Protein AF-A0A1Q4FBX2-F1 (afdb_monomer)

Nearest PDB structures (foldseek):
  3rjv-assembly1_A  TM=7.055E-01  e=2.172E-01  Klebsiella pneumoniae subsp. pneumoniae MGH 78578
  4ap2-assembly1_B  TM=2.878E-01  e=2.932E+00  Homo sapiens

Secondary structure (DSSP, 8-state):
----TTSS--HHHHHHHHHHHHTT-HHHHHHHHHHHHHTT-HHHHHHHHHHHHHTT-HHHHHHHHHHHTT--SHHHHHHHHHHHHHHHHTT-HHHHHHHHHHHHHHHT--PPP-

Sequence (114 aa):
MAISKGAILQDRQVKELAGRAENGDSDAAFRLSRHFDAKKDFLKYRYWLLIAALGGDSIAQYNMWFLLRESHHCAEMGEALAWLESSTKLGSVMARDQLDAYRSKVKVCTPDLP

Foldseek 3Di:
DDPPPPQADDPVLLVVLVVVLVVLPLVSLCSQLSNCVVVVVVVSNLVSLVSNLVSQNLVSLQVQLVVQLPDLALVSLVVSLVSLVSSVVVPDPSSVVCNVVSVVVSVPRDHDDD

Mean predicted aligned error: 4.81 Å

Radius of gyration: 15.8 Å; Cα contacts (8 Å, |Δi|>4): 146; chains: 1; bounding box: 53×29×38 Å

pLDDT: mean 92.45, std 13.62, range [35.28, 98.75]

Solvent-accessible surface area (backbone atoms only — not comparable to full-atom values): 6013 Å² total; per-residue (Å²): 135,84,78,67,80,80,56,61,72,52,72,71,55,50,55,55,29,47,57,41,26,78,71,63,32,18,68,36,15,40,53,49,12,50,25,24,49,74,68,68,36,60,68,57,14,52,53,25,25,49,51,3,28,75,52,65,32,33,66,34,15,32,48,51,14,63,75,29,67,81,54,88,48,48,68,50,33,50,52,19,49,52,27,25,51,52,7,30,76,68,67,30,61,76,24,51,78,43,41,68,64,50,52,56,57,50,72,70,52,74,65,82,79,131

Structure (mmCIF, N/CA/C/O backbone):
data_AF-A0A1Q4FBX2-F1
#
_entry.id   AF-A0A1Q4FBX2-F1
#
loop_
_atom_site.group_PDB
_atom_site.id
_atom_site.type_symbol
_atom_site.label_atom_id
_atom_site.label_alt_id
_atom_site.label_comp_id
_atom_site.label_asym_id
_atom_site.label_entity_id
_atom_site.label_seq_id
_atom_site.pdbx_PDB_ins_code
_atom_site.Cartn_x
_atom_site.Cartn_y
_atom_site.Cartn_z
_atom_site.occupancy
_atom_site.B_iso_or_equiv
_atom_site.auth_seq_id
_atom_site.auth_comp_id
_atom_site.auth_asym_id
_atom_site.auth_atom_id
_atom_site.pdbx_PDB_model_num
ATOM 1 N N . MET A 1 1 ? -30.908 4.957 -2.940 1.00 35.28 1 MET A N 1
ATOM 2 C CA . MET A 1 1 ? -29.502 4.498 -2.958 1.00 35.28 1 MET A CA 1
ATOM 3 C C . MET A 1 1 ? -28.953 4.581 -1.543 1.00 35.28 1 MET A C 1
ATOM 5 O O . MET A 1 1 ? -28.761 5.676 -1.033 1.00 35.28 1 MET A O 1
ATOM 9 N N . ALA A 1 2 ? -28.811 3.443 -0.864 1.00 38.78 2 ALA A N 1
ATOM 10 C CA . ALA A 1 2 ? -28.252 3.393 0.481 1.00 38.78 2 ALA A CA 1
ATOM 11 C C . ALA A 1 2 ? -26.725 3.468 0.378 1.00 38.78 2 ALA A C 1
ATOM 13 O O . ALA A 1 2 ? -26.081 2.493 -0.000 1.00 38.78 2 ALA A O 1
ATOM 14 N N . ILE A 1 3 ? -26.143 4.627 0.689 1.00 48.06 3 ILE A N 1
ATOM 15 C CA . ILE A 1 3 ? -24.708 4.707 0.959 1.00 48.06 3 ILE A CA 1
ATOM 16 C C . ILE A 1 3 ? -24.499 3.861 2.212 1.00 48.06 3 ILE A C 1
ATOM 18 O O . ILE A 1 3 ? -25.057 4.160 3.270 1.00 48.06 3 ILE A O 1
ATOM 22 N N . SER A 1 4 ? -23.791 2.746 2.065 1.00 44.19 4 SER A N 1
ATOM 23 C CA . SER A 1 4 ? -23.559 1.785 3.131 1.00 44.19 4 SER A CA 1
ATOM 24 C C . SER A 1 4 ? -22.976 2.496 4.355 1.00 44.19 4 SER A C 1
ATOM 26 O O . SER A 1 4 ? -21.787 2.817 4.394 1.00 44.19 4 SER A O 1
ATOM 28 N N . LYS A 1 5 ? -23.787 2.675 5.402 1.00 46.06 5 LYS A N 1
ATOM 29 C CA . LYS A 1 5 ? -23.347 3.104 6.742 1.00 46.06 5 LYS A CA 1
ATOM 30 C C . LYS A 1 5 ? -22.321 2.140 7.385 1.00 46.06 5 LYS A C 1
ATOM 32 O O . LYS A 1 5 ? -21.936 2.353 8.524 1.00 46.06 5 LYS A O 1
ATOM 37 N N . GLY A 1 6 ? -21.872 1.100 6.672 1.00 52.12 6 GLY A N 1
ATOM 38 C CA . GLY A 1 6 ? -20.902 0.097 7.120 1.00 52.12 6 GLY A CA 1
ATOM 39 C C . GLY A 1 6 ? -19.432 0.359 6.756 1.00 52.12 6 GLY A C 1
ATOM 40 O O . GLY A 1 6 ? -18.594 -0.457 7.119 1.00 52.12 6 GLY A O 1
ATOM 41 N N . ALA A 1 7 ? -19.086 1.446 6.051 1.00 63.50 7 ALA A N 1
ATOM 42 C CA . ALA A 1 7 ? -17.681 1.743 5.710 1.00 63.50 7 ALA A CA 1
ATOM 43 C C . ALA A 1 7 ? -16.931 2.518 6.811 1.00 63.50 7 ALA A C 1
ATOM 45 O O . ALA A 1 7 ? -15.709 2.446 6.911 1.00 63.50 7 ALA A O 1
ATOM 46 N N . ILE A 1 8 ? -17.663 3.252 7.650 1.00 84.94 8 ILE A N 1
ATOM 47 C CA . ILE A 1 8 ? -17.093 4.088 8.702 1.00 84.94 8 ILE A CA 1
ATOM 48 C C . ILE A 1 8 ? -17.302 3.397 10.050 1.00 84.94 8 ILE A C 1
ATOM 50 O O . ILE A 1 8 ? -18.412 3.350 10.571 1.00 84.94 8 ILE A O 1
ATOM 54 N N . LEU A 1 9 ? -16.210 2.876 10.601 1.00 90.75 9 LEU A N 1
ATOM 55 C CA . LEU A 1 9 ? -16.116 2.366 11.966 1.00 90.75 9 LEU A CA 1
ATOM 56 C C . LEU A 1 9 ? -16.471 3.431 13.018 1.00 90.75 9 LEU A C 1
ATOM 58 O O . LEU A 1 9 ? -16.213 4.621 12.827 1.00 90.75 9 LEU A O 1
ATOM 62 N N . GLN A 1 10 ? -17.026 2.982 14.143 1.00 93.12 10 GLN A N 1
ATOM 63 C CA . GLN A 1 10 ? -17.198 3.791 15.354 1.00 93.12 10 GLN A CA 1
ATOM 64 C C . GLN A 1 10 ? -15.889 3.872 16.150 1.00 93.12 10 GLN A C 1
ATOM 66 O O . GLN A 1 10 ? -15.072 2.954 16.081 1.00 93.12 10 GLN A O 1
ATOM 71 N N . ASP A 1 11 ? -15.733 4.889 16.999 1.00 93.44 11 ASP A N 1
ATOM 72 C CA . ASP A 1 11 ? -14.512 5.117 17.792 1.00 93.44 11 ASP A CA 1
ATOM 73 C C . ASP A 1 11 ? -14.091 3.900 18.626 1.00 93.44 11 ASP A C 1
ATOM 75 O O . ASP A 1 11 ? -12.911 3.553 18.682 1.00 93.44 11 ASP A O 1
ATOM 79 N N . ARG A 1 12 ? -15.059 3.183 19.220 1.00 94.56 12 ARG A N 1
ATOM 80 C CA . ARG A 1 12 ? -14.779 1.940 19.958 1.00 94.56 12 ARG A CA 1
ATOM 81 C C . ARG A 1 12 ? -14.144 0.877 19.058 1.00 94.56 12 ARG A C 1
ATOM 83 O O . ARG A 1 12 ? -13.196 0.221 19.473 1.00 94.56 12 ARG A O 1
ATOM 90 N N . GLN A 1 13 ? -14.657 0.719 17.838 1.00 95.38 13 GLN A N 1
ATOM 91 C CA . GLN A 1 13 ? -14.141 -0.248 16.865 1.00 95.38 13 GLN A CA 1
ATOM 92 C C . GLN A 1 13 ? -12.771 0.177 16.338 1.00 95.38 13 GLN A C 1
ATOM 94 O O . GLN A 1 13 ? -11.905 -0.672 16.169 1.00 95.38 13 GLN A O 1
ATOM 99 N N . VAL A 1 14 ? -12.559 1.479 16.114 1.00 96.75 14 VAL A N 1
ATOM 100 C CA . VAL A 1 14 ? -11.249 2.022 15.729 1.00 96.75 14 VAL A CA 1
ATOM 101 C C . VAL A 1 14 ? -10.214 1.705 16.805 1.00 96.75 14 VAL A C 1
ATOM 103 O O . VAL A 1 14 ? -9.156 1.181 16.481 1.00 96.75 14 VAL A O 1
ATOM 106 N N . LYS A 1 15 ? -10.532 1.942 18.084 1.00 97.69 15 LYS A N 1
ATOM 107 C CA . LYS A 1 15 ? -9.626 1.642 19.203 1.00 97.69 15 LYS A CA 1
ATOM 108 C C . LYS A 1 15 ? -9.320 0.146 19.330 1.00 97.69 15 LYS A C 1
ATOM 110 O O . LYS A 1 15 ? -8.174 -0.227 19.552 1.00 97.69 15 LYS A O 1
ATOM 115 N N . GLU A 1 16 ? -10.333 -0.704 19.185 1.00 97.88 16 GLU A N 1
ATOM 116 C CA . GLU A 1 16 ? -10.180 -2.164 19.241 1.00 97.88 16 GLU A CA 1
ATOM 117 C C . GLU A 1 16 ? -9.297 -2.688 18.099 1.00 97.88 16 GLU A C 1
ATOM 119 O O . GLU A 1 16 ? -8.366 -3.459 18.328 1.00 97.88 16 GLU A O 1
ATOM 124 N N . LEU A 1 17 ? -9.556 -2.233 16.871 1.00 97.81 17 LEU A N 1
ATOM 125 C CA . LEU A 1 17 ? -8.762 -2.615 15.709 1.00 97.81 17 LEU A CA 1
ATOM 126 C C . LEU A 1 17 ? -7.344 -2.050 15.784 1.00 97.81 17 LEU A C 1
ATOM 128 O O . LEU A 1 17 ? -6.424 -2.744 15.372 1.00 97.81 17 LEU A O 1
ATOM 132 N N . ALA A 1 18 ? -7.153 -0.844 16.329 1.00 98.25 18 ALA A N 1
ATOM 133 C CA . ALA A 1 18 ? -5.825 -0.254 16.493 1.00 98.25 18 ALA A CA 1
ATOM 134 C C . ALA A 1 18 ? -4.965 -1.116 17.419 1.00 98.25 18 ALA A C 1
ATOM 136 O O . ALA A 1 18 ? -3.869 -1.504 17.035 1.00 98.25 18 ALA A O 1
ATOM 137 N N . GLY A 1 19 ? -5.512 -1.534 18.567 1.00 98.12 19 GLY A N 1
ATOM 138 C CA . GLY A 1 19 ? -4.805 -2.440 19.471 1.00 98.12 19 GLY A CA 1
ATOM 139 C C . GLY A 1 19 ? -4.465 -3.785 18.820 1.00 98.12 19 GLY A C 1
ATOM 140 O O . GLY A 1 19 ? -3.370 -4.300 19.010 1.00 98.12 19 GLY A O 1
ATOM 141 N N . ARG A 1 20 ? -5.362 -4.363 18.011 1.00 98.44 20 ARG A N 1
ATOM 142 C CA . ARG A 1 20 ? -5.063 -5.599 17.261 1.00 98.44 20 ARG A CA 1
ATOM 143 C C . ARG A 1 20 ? -3.959 -5.388 16.223 1.00 98.44 20 ARG A C 1
ATOM 145 O O . ARG A 1 20 ? -3.026 -6.182 16.160 1.00 98.44 20 ARG A O 1
ATOM 152 N N . ALA A 1 21 ? -4.053 -4.314 15.445 1.00 98.06 21 ALA A N 1
ATOM 153 C CA . ALA A 1 21 ? -3.085 -3.964 14.413 1.00 98.06 21 ALA A CA 1
A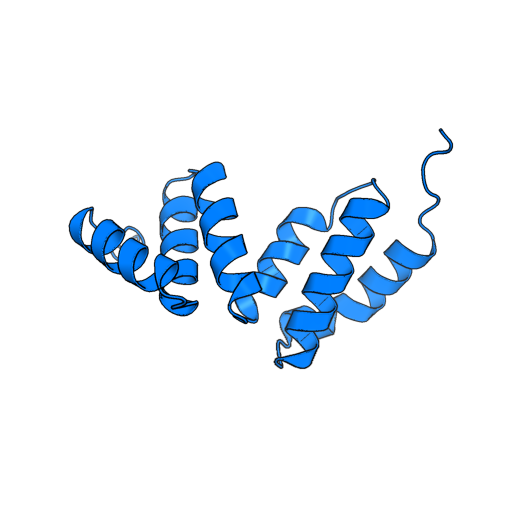TOM 154 C C . ALA A 1 21 ? -1.684 -3.720 14.996 1.00 98.06 21 ALA A C 1
ATOM 156 O O . ALA A 1 21 ? -0.701 -4.227 14.464 1.00 98.06 21 ALA A O 1
ATOM 157 N N . GLU A 1 22 ? -1.595 -3.023 16.130 1.00 96.06 22 GLU A N 1
ATOM 158 C CA . GLU A 1 22 ? -0.348 -2.811 16.882 1.00 96.06 22 GLU A CA 1
ATOM 159 C C . GLU A 1 22 ? 0.263 -4.124 17.404 1.00 96.06 22 GLU A C 1
ATOM 161 O O . GLU A 1 22 ? 1.474 -4.210 17.586 1.00 96.06 22 GLU A O 1
ATOM 166 N N . ASN A 1 23 ? -0.554 -5.167 17.583 1.00 96.56 23 ASN A N 1
ATOM 167 C CA . ASN A 1 23 ? -0.122 -6.520 17.943 1.00 96.56 23 ASN A CA 1
ATOM 168 C C . ASN A 1 23 ? 0.079 -7.447 16.723 1.00 96.56 23 ASN A C 1
ATOM 170 O O . ASN A 1 23 ? 0.179 -8.663 16.885 1.00 96.56 23 ASN A O 1
ATOM 174 N N . GLY A 1 24 ? 0.156 -6.894 15.507 1.00 94.56 24 GLY A N 1
ATOM 175 C CA . GLY A 1 24 ? 0.517 -7.631 14.289 1.00 94.56 24 GLY A CA 1
ATOM 176 C C . GLY A 1 24 ? -0.656 -8.155 13.456 1.00 94.56 24 GLY A C 1
ATOM 177 O O . GLY A 1 24 ? -0.438 -8.901 12.504 1.00 94.56 24 GLY A O 1
ATOM 178 N N . ASP A 1 25 ? -1.894 -7.774 13.772 1.00 98.19 25 ASP A N 1
ATOM 179 C CA . ASP A 1 25 ? -3.067 -8.147 12.978 1.00 98.19 25 ASP A CA 1
ATOM 180 C C . ASP A 1 25 ? -3.188 -7.279 11.710 1.00 98.19 25 ASP A C 1
ATOM 182 O O . ASP A 1 25 ? -3.672 -6.140 11.742 1.00 98.19 25 ASP A O 1
ATOM 186 N N . SER A 1 26 ? -2.746 -7.822 10.575 1.00 97.56 26 SER A N 1
ATOM 187 C CA . SER A 1 26 ? -2.754 -7.117 9.289 1.00 97.56 26 SER A CA 1
ATOM 188 C C . SER A 1 26 ? -4.158 -6.869 8.726 1.00 97.56 26 SER A C 1
ATOM 190 O O . SER A 1 26 ? -4.374 -5.815 8.126 1.00 97.56 26 SER A O 1
ATOM 192 N N . ASP A 1 27 ? -5.141 -7.741 8.989 1.00 97.00 27 ASP A N 1
ATOM 193 C CA . ASP A 1 27 ? -6.547 -7.505 8.608 1.00 97.00 27 ASP A CA 1
ATOM 194 C C . ASP A 1 27 ? -7.127 -6.324 9.398 1.00 97.00 27 ASP A C 1
ATOM 196 O O . ASP A 1 27 ? -7.812 -5.459 8.838 1.00 97.00 27 ASP A O 1
ATOM 200 N N . ALA A 1 28 ? -6.815 -6.229 10.695 1.00 97.88 28 ALA A N 1
ATOM 201 C CA . ALA A 1 28 ? -7.235 -5.095 11.511 1.00 97.88 28 ALA A CA 1
ATOM 202 C C . ALA A 1 28 ? -6.642 -3.774 10.997 1.00 97.88 28 ALA A C 1
ATOM 204 O O . ALA A 1 28 ? -7.373 -2.788 10.842 1.00 97.88 28 ALA A O 1
ATOM 205 N N . ALA A 1 29 ? -5.351 -3.770 10.654 1.00 98.56 29 ALA A N 1
ATOM 206 C CA . ALA A 1 29 ? -4.693 -2.624 10.036 1.00 98.56 29 ALA A CA 1
ATOM 207 C C . ALA A 1 29 ? -5.338 -2.260 8.685 1.00 98.56 29 ALA A C 1
ATOM 209 O O . ALA A 1 29 ? -5.652 -1.094 8.430 1.00 98.56 29 ALA A O 1
ATOM 210 N N . PHE A 1 30 ? -5.644 -3.248 7.840 1.00 98.00 30 PHE A N 1
ATOM 211 C CA . PHE A 1 30 ? -6.268 -2.997 6.543 1.00 98.00 30 PHE A CA 1
ATOM 212 C C . PHE A 1 30 ? -7.669 -2.384 6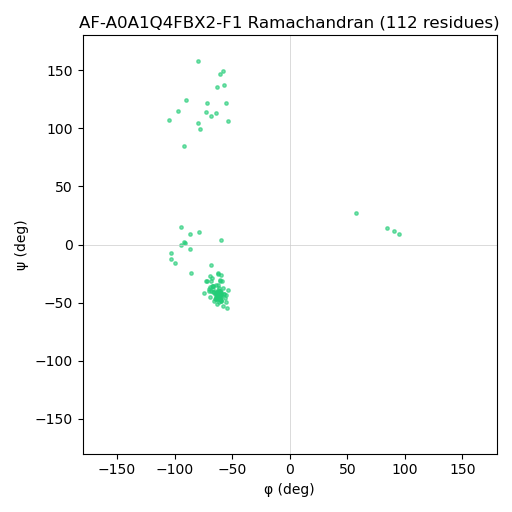.689 1.00 98.00 30 PHE A C 1
ATOM 214 O O . PHE A 1 30 ? -8.010 -1.419 5.995 1.00 98.00 30 PHE A O 1
ATOM 221 N N . ARG A 1 31 ? -8.472 -2.859 7.648 1.00 97.12 31 ARG A N 1
ATOM 222 C CA . ARG A 1 31 ? -9.787 -2.272 7.967 1.00 97.12 31 ARG A CA 1
ATOM 223 C C . ARG A 1 31 ? -9.684 -0.827 8.446 1.00 97.12 31 ARG A C 1
ATOM 225 O O . ARG A 1 31 ? -10.518 -0.007 8.057 1.00 97.12 31 ARG A O 1
ATOM 232 N N . LEU A 1 32 ? -8.675 -0.505 9.256 1.00 97.94 32 LEU A N 1
ATOM 233 C CA . LEU A 1 32 ? -8.408 0.873 9.674 1.00 97.94 32 LEU A CA 1
ATOM 234 C C . LEU A 1 32 ? -8.026 1.749 8.484 1.00 97.94 32 LEU A C 1
ATOM 236 O O . LEU A 1 32 ? -8.562 2.849 8.362 1.00 97.94 32 LEU A O 1
ATOM 240 N N . SER A 1 33 ? -7.191 1.250 7.566 1.00 98.06 33 SER A N 1
ATOM 241 C CA . SER A 1 33 ? -6.843 1.991 6.348 1.00 98.06 33 SER A CA 1
ATOM 242 C C . SER A 1 33 ? -8.107 2.385 5.572 1.00 98.06 33 SER A C 1
ATOM 244 O O . SER A 1 33 ? -8.331 3.565 5.313 1.00 98.06 33 SER A O 1
ATOM 246 N N . ARG A 1 34 ? -9.022 1.437 5.336 1.00 96.56 34 ARG A N 1
ATOM 247 C CA . ARG A 1 34 ? -10.298 1.692 4.652 1.00 96.56 34 ARG A CA 1
ATOM 248 C C . ARG A 1 34 ? -11.197 2.686 5.384 1.00 96.56 34 ARG A C 1
ATOM 250 O O . ARG A 1 34 ? -11.891 3.472 4.745 1.00 96.56 34 ARG A O 1
ATOM 257 N N . HIS A 1 35 ? -11.219 2.637 6.714 1.00 96.00 35 HIS A N 1
ATOM 258 C CA . HIS A 1 35 ? -11.974 3.599 7.510 1.00 96.00 35 HIS A CA 1
ATOM 259 C C . HIS A 1 35 ? -11.446 5.022 7.316 1.00 96.00 35 HIS A C 1
ATOM 261 O O . HIS A 1 35 ? -12.236 5.943 7.098 1.00 96.00 35 HIS A O 1
ATOM 267 N N . PHE A 1 36 ? -10.126 5.203 7.381 1.00 96.88 36 PHE A N 1
ATOM 268 C CA . PHE A 1 36 ? -9.515 6.521 7.234 1.00 96.88 36 PHE A CA 1
ATOM 269 C C . PHE A 1 36 ? -9.545 7.032 5.794 1.00 96.88 36 PHE A C 1
ATOM 271 O O . PHE A 1 36 ? -9.759 8.227 5.595 1.00 96.88 36 PHE A O 1
ATOM 278 N N . ASP A 1 37 ? -9.480 6.143 4.804 1.00 95.94 37 ASP A N 1
ATOM 279 C CA . ASP A 1 37 ? -9.745 6.475 3.402 1.00 95.94 37 ASP A CA 1
ATOM 280 C C . ASP A 1 37 ? -11.176 7.014 3.219 1.00 95.94 37 ASP A C 1
ATOM 282 O O . ASP A 1 37 ? -11.382 8.122 2.722 1.00 95.94 37 ASP A O 1
ATOM 286 N N . ALA A 1 38 ? -12.180 6.321 3.774 1.00 95.00 38 ALA A N 1
ATOM 287 C CA . ALA A 1 38 ? -13.572 6.783 3.758 1.00 95.00 38 ALA A CA 1
ATOM 288 C C . ALA A 1 38 ? -13.782 8.119 4.501 1.00 95.00 38 ALA A C 1
ATOM 290 O O . ALA A 1 38 ? -14.720 8.863 4.204 1.00 95.00 38 ALA A O 1
ATOM 291 N N . LYS A 1 39 ? -12.913 8.438 5.468 1.00 94.56 39 LYS A N 1
ATOM 292 C CA . LYS A 1 39 ? -12.880 9.721 6.187 1.00 94.56 39 LYS A CA 1
ATOM 293 C C . LYS A 1 39 ? -12.061 10.798 5.482 1.00 94.56 39 LYS A C 1
ATOM 295 O O . LYS A 1 39 ? -12.063 11.932 5.956 1.00 94.56 39 LYS A O 1
ATOM 300 N N . LYS A 1 40 ? -11.404 10.470 4.366 1.00 95.00 40 LYS A N 1
ATOM 301 C CA . LYS A 1 40 ? -10.453 11.334 3.656 1.00 95.00 40 LYS A CA 1
ATOM 302 C C . LYS A 1 40 ? -9.276 11.786 4.537 1.00 95.00 40 LYS A C 1
ATOM 304 O O . LYS A 1 40 ? -8.697 12.842 4.302 1.00 95.00 40 LYS A O 1
ATOM 309 N N . ASP A 1 41 ? -8.915 10.990 5.545 1.00 97.38 41 ASP A N 1
ATOM 310 C CA . ASP A 1 41 ? -7.721 11.195 6.373 1.00 97.38 41 ASP A CA 1
ATOM 311 C C . ASP A 1 41 ? -6.557 10.412 5.754 1.00 97.38 41 ASP A C 1
ATOM 313 O O . ASP A 1 41 ? -6.285 9.260 6.101 1.00 97.38 41 ASP A O 1
ATOM 317 N N . PHE A 1 42 ? -5.899 11.039 4.778 1.00 96.31 42 PHE A N 1
ATOM 318 C CA . PHE A 1 42 ? -4.854 10.399 3.978 1.00 96.31 42 PHE A CA 1
ATOM 319 C C . PHE A 1 42 ? -3.639 9.960 4.806 1.00 96.31 42 PHE A C 1
ATOM 321 O O . PHE A 1 42 ? -3.047 8.918 4.524 1.00 96.31 42 PHE A O 1
ATOM 328 N N . LEU A 1 43 ? -3.279 10.725 5.844 1.00 98.06 43 LEU A N 1
ATOM 329 C CA . LEU A 1 43 ? -2.143 10.400 6.707 1.00 98.06 43 LEU A CA 1
ATOM 330 C C . LEU A 1 43 ? -2.407 9.111 7.483 1.00 98.06 43 LEU A C 1
ATOM 332 O O . LEU A 1 43 ? -1.580 8.199 7.461 1.00 98.06 43 LEU A O 1
ATOM 336 N N . LYS A 1 44 ? -3.582 8.996 8.116 1.00 97.94 44 LYS A N 1
ATOM 337 C CA . LYS A 1 44 ? -3.939 7.766 8.830 1.00 97.94 44 LYS A CA 1
ATOM 338 C C . LYS A 1 44 ? -4.196 6.605 7.880 1.00 97.94 44 LYS A C 1
ATOM 340 O O . LYS A 1 44 ? -3.801 5.486 8.192 1.00 97.94 44 LYS A O 1
ATOM 345 N N . TYR A 1 45 ? -4.802 6.853 6.720 1.00 98.19 45 TYR A N 1
ATOM 346 C CA . TYR A 1 45 ? -4.958 5.832 5.686 1.00 98.19 45 TYR A CA 1
ATOM 347 C C . TYR A 1 45 ? -3.607 5.212 5.312 1.00 98.19 45 TYR A C 1
ATOM 349 O O . TYR A 1 45 ? -3.452 3.999 5.442 1.00 98.19 45 TYR A O 1
ATOM 357 N N . ARG A 1 46 ? -2.617 6.034 4.934 1.00 98.19 46 ARG A N 1
ATOM 358 C CA . ARG A 1 46 ? -1.269 5.562 4.580 1.00 98.19 46 ARG A CA 1
ATOM 359 C C . ARG A 1 46 ? -0.588 4.827 5.722 1.00 98.19 46 ARG A C 1
ATOM 361 O O . ARG A 1 46 ? 0.017 3.788 5.48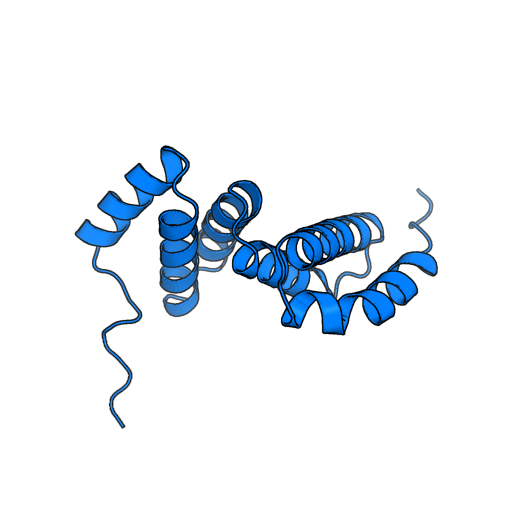5 1.00 98.19 46 ARG A O 1
ATOM 368 N N . TYR A 1 47 ? -0.699 5.342 6.942 1.00 98.44 47 TYR A N 1
ATOM 369 C CA . TYR A 1 47 ? -0.108 4.717 8.123 1.00 98.44 47 TYR A CA 1
ATOM 370 C C . TYR A 1 47 ? -0.624 3.287 8.339 1.00 98.44 47 TYR A C 1
ATOM 372 O O . TYR A 1 47 ? 0.161 2.343 8.412 1.00 98.44 47 TYR A O 1
ATOM 380 N N . TRP A 1 48 ? -1.945 3.105 8.378 1.00 98.62 48 TRP A N 1
ATOM 381 C CA . TRP A 1 48 ? -2.533 1.783 8.598 1.00 98.62 48 TRP A CA 1
ATOM 382 C C . TRP A 1 48 ? -2.372 0.857 7.394 1.00 98.62 48 TRP A C 1
ATOM 384 O O . TRP A 1 48 ? -2.219 -0.351 7.567 1.00 98.62 48 TRP A O 1
ATOM 394 N N . LEU A 1 49 ? -2.358 1.412 6.180 1.00 98.56 49 LEU A N 1
ATOM 395 C CA . LEU A 1 49 ? -2.073 0.646 4.973 1.00 98.56 49 LEU A CA 1
ATOM 396 C C . LEU A 1 49 ? -0.651 0.077 4.991 1.00 98.56 49 LEU A C 1
ATOM 398 O O . LEU A 1 49 ? -0.463 -1.089 4.655 1.00 98.56 49 LEU A O 1
ATOM 402 N N . LEU A 1 50 ? 0.330 0.873 5.426 1.00 98.44 50 LEU A N 1
ATOM 403 C CA . LEU A 1 50 ? 1.713 0.430 5.570 1.00 98.44 50 LEU A CA 1
ATOM 404 C C . LEU A 1 50 ? 1.829 -0.707 6.592 1.00 98.44 50 LEU A C 1
ATOM 406 O O . LEU A 1 50 ? 2.479 -1.708 6.307 1.00 98.44 50 LEU A O 1
ATOM 410 N N . ILE A 1 51 ? 1.164 -0.596 7.747 1.00 98.50 51 ILE A N 1
ATOM 411 C CA . ILE A 1 51 ? 1.149 -1.669 8.757 1.00 98.50 51 ILE A CA 1
ATOM 412 C C . ILE A 1 51 ? 0.553 -2.956 8.175 1.00 98.50 51 ILE A C 1
ATOM 414 O O . ILE A 1 51 ? 1.137 -4.026 8.330 1.00 98.50 51 ILE A O 1
ATOM 418 N N . ALA A 1 52 ? -0.570 -2.861 7.459 1.00 98.62 52 ALA A N 1
ATOM 419 C CA . ALA A 1 52 ? -1.185 -4.016 6.808 1.00 98.62 52 ALA A CA 1
ATOM 420 C C . ALA A 1 52 ? -0.256 -4.654 5.760 1.00 98.62 52 ALA A C 1
ATOM 422 O O . ALA A 1 52 ? -0.089 -5.873 5.737 1.00 98.62 52 ALA A O 1
ATOM 423 N N . ALA A 1 53 ? 0.392 -3.832 4.927 1.00 98.50 53 ALA A N 1
ATOM 424 C CA . ALA A 1 53 ? 1.311 -4.288 3.889 1.00 98.50 53 ALA A CA 1
ATOM 425 C C . ALA A 1 53 ? 2.557 -4.976 4.473 1.00 98.50 53 ALA A C 1
ATOM 427 O O . ALA A 1 53 ? 2.957 -6.038 3.984 1.00 98.50 53 ALA A O 1
ATOM 428 N N . LEU A 1 54 ? 3.132 -4.411 5.542 1.00 98.06 54 LEU A N 1
ATOM 429 C CA . LEU A 1 54 ? 4.239 -5.004 6.302 1.00 98.06 54 LEU A CA 1
ATOM 430 C C . LEU A 1 54 ? 3.828 -6.316 6.981 1.00 98.06 54 LEU A C 1
ATOM 432 O O . LEU A 1 54 ? 4.625 -7.247 7.043 1.00 98.06 54 LEU A O 1
ATOM 436 N N . GLY A 1 55 ? 2.577 -6.417 7.436 1.00 97.12 55 GLY A N 1
ATOM 437 C CA . GLY A 1 55 ? 1.993 -7.637 7.994 1.00 97.12 55 GLY A CA 1
ATOM 438 C C . GLY A 1 55 ? 1.537 -8.670 6.953 1.00 97.12 55 GLY A C 1
ATOM 439 O O . GLY A 1 55 ? 0.847 -9.624 7.308 1.00 97.12 55 GLY A O 1
ATOM 440 N N . GLY A 1 56 ? 1.895 -8.496 5.676 1.00 96.56 56 GLY A N 1
ATOM 441 C CA . GLY A 1 56 ? 1.667 -9.493 4.627 1.00 96.56 56 GLY A CA 1
ATOM 442 C C . GLY A 1 56 ? 0.287 -9.460 3.967 1.00 96.56 56 GLY A C 1
ATOM 443 O O . GLY A 1 56 ? -0.061 -10.411 3.272 1.00 96.56 56 GLY A O 1
ATOM 444 N N . ASP A 1 57 ? -0.508 -8.402 4.144 1.00 98.12 57 ASP A N 1
ATOM 445 C CA . ASP A 1 57 ? -1.772 -8.269 3.412 1.00 98.12 57 ASP A CA 1
ATOM 446 C C . ASP A 1 57 ? -1.498 -7.939 1.932 1.00 98.12 57 ASP A C 1
ATOM 448 O O . ASP A 1 57 ? -0.969 -6.878 1.586 1.00 98.12 57 ASP A O 1
ATOM 452 N N . SER A 1 58 ? -1.850 -8.863 1.033 1.00 98.19 58 SER A N 1
ATOM 453 C CA . SER A 1 58 ? -1.547 -8.736 -0.397 1.00 98.19 58 SER A CA 1
ATOM 454 C C . SER A 1 58 ? -2.311 -7.591 -1.070 1.00 98.19 58 SER A C 1
ATOM 456 O O . SER A 1 58 ? -1.792 -6.986 -2.014 1.00 98.19 58 SER A O 1
ATOM 458 N N . ILE A 1 59 ? -3.504 -7.242 -0.581 1.00 97.69 59 ILE A N 1
ATOM 459 C CA . ILE A 1 59 ? -4.298 -6.120 -1.093 1.00 97.69 59 ILE A CA 1
ATOM 460 C C . ILE A 1 59 ? -3.671 -4.802 -0.631 1.00 97.69 59 ILE A C 1
ATOM 462 O O . ILE A 1 59 ? -3.539 -3.873 -1.426 1.00 97.69 59 ILE A O 1
ATOM 466 N N . ALA A 1 60 ? -3.223 -4.723 0.621 1.00 98.31 60 ALA A N 1
ATOM 467 C CA . ALA A 1 60 ? -2.518 -3.565 1.148 1.00 98.31 60 ALA A CA 1
ATOM 468 C C . ALA A 1 60 ? -1.202 -3.313 0.402 1.00 98.31 60 ALA A C 1
ATOM 470 O O . ALA A 1 60 ? -0.918 -2.173 0.047 1.00 98.31 60 ALA A O 1
ATOM 471 N N . GLN A 1 61 ? -0.442 -4.364 0.083 1.00 98.75 61 GLN A N 1
ATOM 472 C CA . GLN A 1 61 ? 0.769 -4.255 -0.740 1.00 98.75 61 GLN A CA 1
ATOM 473 C C . GLN A 1 61 ? 0.456 -3.737 -2.153 1.00 98.75 61 GLN A C 1
ATOM 475 O O . GLN A 1 61 ? 1.130 -2.835 -2.645 1.00 98.75 61 GLN A O 1
ATOM 480 N N . TYR A 1 62 ? -0.609 -4.232 -2.793 1.00 98.62 62 TYR A N 1
ATOM 481 C CA . TYR A 1 62 ? -1.058 -3.687 -4.079 1.00 98.62 62 TYR A CA 1
ATOM 482 C C . TYR A 1 62 ? -1.453 -2.205 -3.970 1.00 98.62 62 TYR A C 1
ATOM 484 O O . TYR A 1 62 ? -1.083 -1.393 -4.818 1.00 98.62 62 TYR A O 1
ATOM 492 N N . ASN A 1 63 ? -2.154 -1.825 -2.903 1.00 98.38 63 ASN A N 1
ATOM 493 C CA . ASN A 1 63 ? -2.529 -0.435 -2.664 1.00 98.38 63 ASN A CA 1
ATOM 494 C C . ASN A 1 63 ? -1.304 0.452 -2.381 1.00 98.38 63 ASN A C 1
ATOM 496 O O . ASN A 1 63 ? -1.276 1.587 -2.840 1.00 98.38 63 ASN A O 1
ATOM 500 N N . MET A 1 64 ? -0.270 -0.046 -1.695 1.00 98.50 64 MET A N 1
ATOM 501 C CA . MET A 1 64 ? 0.994 0.681 -1.518 1.00 98.50 64 MET A CA 1
ATOM 502 C C . MET A 1 64 ? 1.675 0.957 -2.861 1.00 98.50 64 MET A C 1
ATOM 504 O O . MET A 1 64 ? 2.067 2.096 -3.115 1.00 98.50 64 MET A O 1
ATO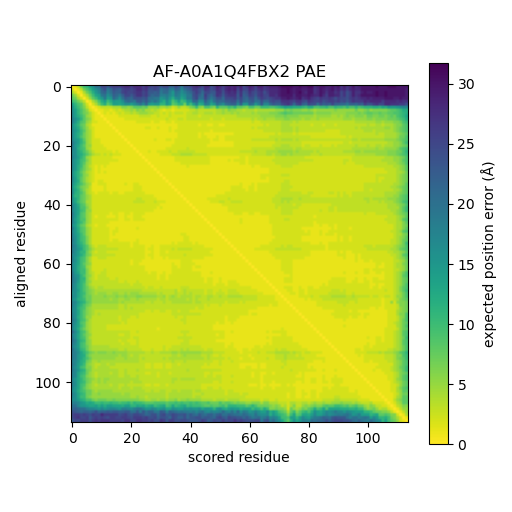M 508 N N . TRP A 1 65 ? 1.735 -0.035 -3.761 1.00 98.56 65 TRP A N 1
ATOM 509 C CA . TRP A 1 65 ? 2.162 0.210 -5.143 1.00 98.56 65 TRP A CA 1
ATOM 510 C C . TRP A 1 65 ? 1.289 1.277 -5.809 1.00 98.56 65 TRP A C 1
ATOM 512 O O . TRP A 1 65 ? 1.821 2.208 -6.404 1.00 98.56 65 TRP A O 1
ATOM 522 N N . PHE A 1 66 ? -0.037 1.192 -5.675 1.00 98.06 66 PHE A N 1
ATOM 523 C CA . PHE A 1 66 ? -0.959 2.143 -6.297 1.00 98.06 66 PHE A CA 1
ATOM 524 C C . PHE A 1 66 ? -0.701 3.592 -5.857 1.00 98.06 66 PHE A C 1
ATOM 526 O O . PHE A 1 66 ? -0.781 4.498 -6.683 1.00 98.06 66 PHE A O 1
ATOM 533 N N . LEU A 1 67 ? -0.347 3.817 -4.588 1.00 97.50 67 LEU A N 1
ATOM 534 C CA . LEU A 1 67 ? -0.012 5.151 -4.076 1.00 97.50 67 LEU A CA 1
ATOM 535 C C . LEU A 1 67 ? 1.302 5.710 -4.626 1.00 97.50 67 LEU A C 1
ATOM 537 O O . LEU A 1 67 ? 1.458 6.926 -4.691 1.00 97.50 67 LEU A O 1
ATOM 541 N N . LEU A 1 68 ? 2.231 4.837 -5.011 1.00 97.25 68 LEU A N 1
ATOM 542 C CA . LEU A 1 68 ? 3.568 5.206 -5.475 1.00 97.25 68 LEU A CA 1
ATOM 543 C C . LEU A 1 68 ? 3.723 5.119 -7.003 1.00 97.25 68 LEU A C 1
ATOM 545 O O . LEU A 1 68 ? 4.706 5.614 -7.548 1.00 97.25 68 LEU A O 1
ATOM 549 N N . ARG A 1 69 ? 2.769 4.503 -7.717 1.00 96.50 69 ARG A N 1
ATOM 550 C CA . ARG A 1 69 ? 2.915 4.131 -9.138 1.00 96.50 69 ARG A CA 1
ATOM 551 C C . ARG A 1 69 ? 3.171 5.313 -10.076 1.00 96.50 69 ARG A C 1
ATOM 553 O O . ARG A 1 69 ? 3.744 5.131 -11.151 1.00 96.50 69 ARG A O 1
ATOM 560 N N . GLU A 1 70 ? 2.727 6.506 -9.695 1.00 95.69 70 GLU A N 1
ATOM 561 C CA . GLU A 1 70 ? 2.893 7.732 -10.483 1.00 95.69 70 GLU A CA 1
ATOM 562 C C . GLU A 1 70 ? 4.173 8.497 -10.132 1.00 95.69 70 GLU A C 1
ATOM 564 O O . GLU A 1 70 ? 4.425 9.542 -10.722 1.00 95.69 70 GLU A O 1
ATOM 569 N N . SER A 1 71 ? 5.002 7.992 -9.211 1.00 94.19 71 SER A N 1
ATOM 570 C CA . SER A 1 71 ? 6.258 8.657 -8.872 1.00 94.19 71 SER A CA 1
ATOM 571 C C . SER A 1 71 ? 7.184 8.775 -10.087 1.00 94.19 71 SER A C 1
ATOM 573 O O . SER A 1 71 ? 7.221 7.904 -10.967 1.00 94.19 71 SER A O 1
ATOM 575 N N . HIS A 1 72 ? 7.933 9.875 -10.100 1.00 91.50 72 HIS A N 1
ATOM 576 C CA . HIS A 1 72 ? 9.013 10.160 -11.039 1.00 91.50 72 HIS A CA 1
ATOM 577 C C . HIS A 1 72 ? 10.398 9.945 -10.414 1.00 91.50 72 HIS A C 1
ATOM 579 O O . HIS A 1 72 ? 11.398 9.996 -11.122 1.00 91.50 72 HIS A O 1
ATOM 585 N N . HIS A 1 73 ? 10.471 9.679 -9.106 1.00 93.69 73 HIS A N 1
ATOM 586 C CA . HIS A 1 73 ? 11.726 9.435 -8.407 1.00 93.69 73 HIS A CA 1
ATOM 587 C C . HIS A 1 73 ? 12.064 7.943 -8.432 1.00 93.69 73 HIS A C 1
ATOM 589 O O . HIS A 1 73 ? 11.291 7.114 -7.944 1.00 93.69 73 HIS A O 1
ATOM 595 N N . CYS A 1 74 ? 13.246 7.578 -8.939 1.00 93.44 74 CYS A N 1
ATOM 596 C CA . CYS A 1 74 ? 13.614 6.166 -9.108 1.00 93.44 74 CYS A CA 1
ATOM 597 C C . CYS A 1 74 ? 13.596 5.356 -7.803 1.00 93.44 74 CYS A C 1
ATOM 599 O O . CYS A 1 74 ? 13.280 4.168 -7.835 1.00 93.44 7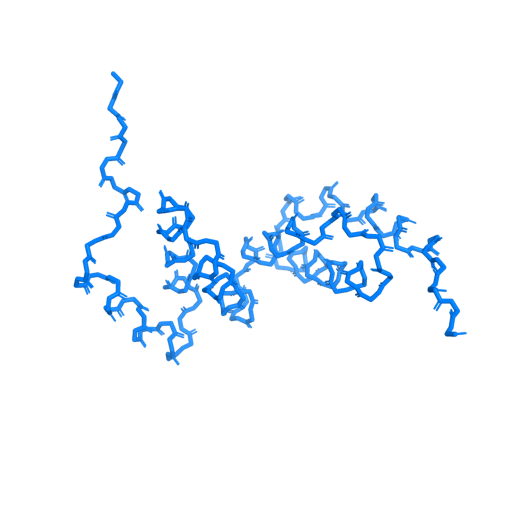4 CYS A O 1
ATOM 601 N N . ALA A 1 75 ? 13.892 5.985 -6.661 1.00 93.88 75 ALA A N 1
ATOM 602 C CA . ALA A 1 75 ? 13.823 5.331 -5.355 1.00 93.88 75 ALA A CA 1
ATOM 603 C C . ALA A 1 75 ? 12.389 4.891 -5.006 1.00 93.88 75 ALA A C 1
ATOM 605 O O . ALA A 1 75 ? 12.158 3.719 -4.712 1.00 93.88 75 ALA A O 1
ATOM 606 N N . GLU A 1 76 ? 11.416 5.798 -5.119 1.00 95.75 76 GLU A N 1
ATOM 607 C CA . GLU A 1 76 ? 10.000 5.502 -4.861 1.00 95.75 76 GLU A CA 1
ATOM 608 C C . GLU A 1 76 ? 9.427 4.534 -5.899 1.00 95.75 76 GLU A C 1
ATOM 610 O O . GLU A 1 76 ? 8.632 3.652 -5.576 1.00 95.75 76 GLU A O 1
ATOM 615 N N . MET A 1 77 ? 9.865 4.646 -7.155 1.00 97.25 77 MET A N 1
ATOM 616 C CA . MET A 1 77 ? 9.499 3.690 -8.196 1.00 97.25 77 MET A CA 1
ATOM 617 C C . MET A 1 77 ? 9.999 2.275 -7.874 1.00 97.25 77 MET A C 1
ATOM 619 O O . MET A 1 77 ? 9.261 1.307 -8.077 1.00 97.25 77 MET A O 1
ATOM 623 N N . GLY A 1 78 ? 11.222 2.149 -7.349 1.00 97.12 78 GLY A N 1
ATOM 624 C CA . GLY A 1 78 ? 11.778 0.887 -6.863 1.00 97.12 78 GLY A CA 1
ATOM 625 C C . GLY A 1 78 ? 10.997 0.322 -5.676 1.00 97.12 78 GLY A C 1
ATOM 626 O O . GLY A 1 78 ? 10.665 -0.864 -5.674 1.00 97.12 78 GLY A O 1
ATOM 627 N N . GLU A 1 79 ? 10.628 1.169 -4.712 1.00 97.44 79 GLU A N 1
ATOM 628 C CA . GLU A 1 79 ? 9.772 0.777 -3.585 1.00 97.44 79 GLU A CA 1
ATOM 629 C C . GLU A 1 79 ? 8.410 0.254 -4.068 1.00 97.44 79 GLU A C 1
ATOM 631 O O . GLU A 1 79 ? 7.974 -0.832 -3.684 1.00 97.44 79 GLU A O 1
ATOM 636 N N . ALA A 1 80 ? 7.756 0.983 -4.973 1.00 98.25 80 ALA A N 1
ATOM 637 C CA . ALA A 1 80 ? 6.483 0.578 -5.553 1.00 98.25 80 ALA A CA 1
ATOM 638 C C . ALA A 1 80 ? 6.579 -0.796 -6.233 1.00 98.25 80 ALA A C 1
ATOM 640 O O . ALA A 1 80 ? 5.692 -1.636 -6.070 1.00 98.25 80 ALA A O 1
ATOM 641 N N . LEU A 1 81 ? 7.659 -1.045 -6.985 1.00 98.44 81 LEU A N 1
ATOM 642 C CA . LEU A 1 81 ? 7.882 -2.333 -7.640 1.00 98.44 81 LEU A CA 1
ATOM 643 C C . LEU A 1 81 ? 8.037 -3.460 -6.612 1.00 98.44 81 LEU A C 1
ATOM 645 O O . LEU A 1 81 ? 7.455 -4.524 -6.808 1.00 98.44 81 LEU A O 1
ATOM 649 N N . ALA A 1 82 ? 8.751 -3.226 -5.509 1.00 98.50 82 ALA A N 1
ATOM 650 C CA . ALA A 1 82 ? 8.894 -4.212 -4.440 1.00 98.50 82 ALA A CA 1
ATOM 651 C C . ALA A 1 82 ? 7.535 -4.587 -3.821 1.00 98.50 82 ALA A C 1
ATOM 653 O O . ALA A 1 82 ? 7.247 -5.773 -3.629 1.00 98.50 82 ALA A O 1
ATOM 654 N N . TRP A 1 83 ? 6.662 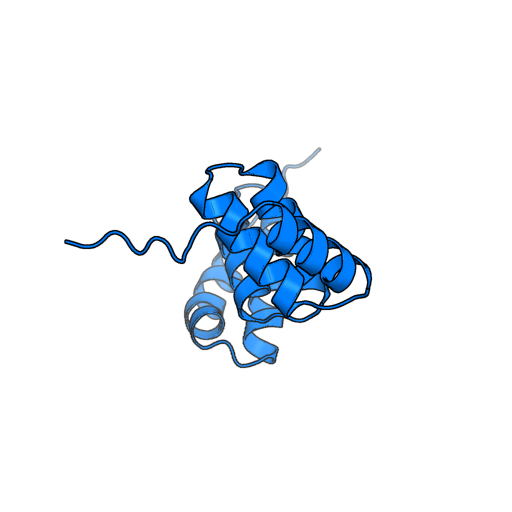-3.602 -3.581 1.00 98.62 83 TRP A N 1
ATOM 655 C CA . TRP A 1 83 ? 5.300 -3.858 -3.107 1.00 98.62 83 TRP A CA 1
ATOM 656 C C . TRP A 1 83 ? 4.473 -4.674 -4.106 1.00 98.62 83 TRP A C 1
ATOM 658 O O . TRP A 1 83 ? 3.798 -5.633 -3.723 1.00 98.62 83 TRP A O 1
ATOM 668 N N . LEU A 1 84 ? 4.570 -4.346 -5.395 1.00 98.25 84 LEU A N 1
ATOM 669 C CA . LEU A 1 84 ? 3.858 -5.049 -6.460 1.00 98.25 84 LEU A CA 1
ATOM 670 C C . LEU A 1 84 ? 4.335 -6.501 -6.631 1.00 98.25 84 LEU A C 1
ATOM 672 O O . LEU A 1 84 ? 3.523 -7.418 -6.789 1.00 98.25 84 LEU A O 1
ATOM 676 N N . GLU A 1 85 ? 5.647 -6.734 -6.553 1.00 98.50 85 GLU A N 1
ATOM 677 C CA . GLU A 1 85 ? 6.240 -8.072 -6.574 1.00 98.50 85 GLU A CA 1
ATOM 678 C C . GLU A 1 85 ? 5.815 -8.903 -5.362 1.00 98.50 85 GLU A C 1
ATOM 680 O O . GLU A 1 85 ? 5.446 -10.069 -5.514 1.00 98.50 85 GLU A O 1
ATOM 685 N N . SER A 1 86 ? 5.839 -8.312 -4.165 1.00 98.31 86 SER A N 1
ATOM 686 C CA . SER A 1 86 ? 5.397 -8.979 -2.939 1.00 98.31 86 SER A CA 1
ATOM 687 C C . SER A 1 86 ? 3.921 -9.381 -3.020 1.00 98.31 86 SER A C 1
ATOM 689 O O . SER A 1 86 ? 3.579 -10.540 -2.781 1.00 98.31 86 SER A O 1
ATOM 691 N N . SER A 1 87 ? 3.058 -8.466 -3.470 1.00 98.38 87 SER A N 1
ATOM 692 C CA . SER A 1 87 ? 1.626 -8.732 -3.641 1.00 98.38 87 SER A CA 1
ATOM 693 C C . SER A 1 87 ? 1.373 -9.867 -4.644 1.00 98.38 87 SER A C 1
ATOM 695 O O . SER A 1 87 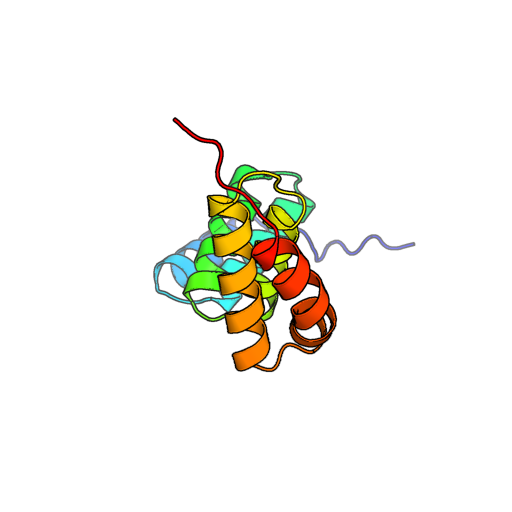? 0.543 -10.748 -4.405 1.00 98.38 87 SER A O 1
ATOM 697 N N . THR A 1 88 ? 2.144 -9.905 -5.738 1.00 98.44 88 THR A N 1
ATOM 698 C CA . THR A 1 88 ? 2.079 -10.979 -6.745 1.00 98.44 88 THR A CA 1
ATOM 699 C C . THR A 1 88 ? 2.478 -12.336 -6.159 1.00 98.44 88 THR A C 1
ATOM 701 O O . THR A 1 88 ? 1.789 -13.327 -6.399 1.00 98.44 88 THR A O 1
ATOM 704 N N . LYS A 1 89 ? 3.550 -12.397 -5.354 1.00 98.38 89 LYS A N 1
ATOM 705 C CA . LYS A 1 89 ? 3.999 -13.635 -4.683 1.00 98.38 89 LYS A CA 1
ATOM 706 C C . LYS A 1 89 ? 2.940 -14.205 -3.737 1.00 98.38 89 LYS A C 1
ATOM 708 O O . LYS A 1 89 ? 2.856 -15.418 -3.585 1.00 98.38 89 LYS A O 1
ATOM 713 N N . LEU A 1 90 ? 2.116 -13.340 -3.147 1.00 97.25 90 LEU A N 1
ATOM 714 C CA . LEU A 1 90 ? 0.990 -13.713 -2.286 1.00 97.25 90 LEU A CA 1
ATOM 715 C C . LEU A 1 90 ? -0.317 -13.986 -3.059 1.00 97.25 90 LEU A C 1
ATOM 717 O O . LEU A 1 90 ? -1.372 -14.144 -2.447 1.00 97.25 90 LEU A O 1
ATOM 721 N N . GLY A 1 91 ? -0.272 -14.053 -4.394 1.00 95.44 91 GLY A N 1
ATOM 722 C CA . GLY A 1 91 ? -1.398 -14.478 -5.232 1.00 95.44 91 GLY A CA 1
ATOM 723 C C . GLY A 1 91 ? -2.339 -13.363 -5.697 1.00 95.44 91 GLY A C 1
ATOM 724 O O . GLY A 1 91 ? -3.406 -13.658 -6.236 1.00 95.44 91 GLY A O 1
ATOM 725 N N . SER A 1 92 ? -1.977 -12.087 -5.531 1.00 97.25 92 SER A N 1
ATOM 726 C CA . SER A 1 92 ? -2.793 -10.977 -6.038 1.00 97.25 92 SER A CA 1
ATOM 727 C C . SER A 1 92 ? -2.786 -10.929 -7.568 1.00 97.25 92 SER A C 1
ATOM 729 O O . SER A 1 92 ? -1.791 -10.571 -8.201 1.00 97.25 92 SER A O 1
ATOM 731 N N . VAL A 1 93 ? -3.932 -11.247 -8.176 1.00 97.38 93 VAL A N 1
ATOM 732 C CA . VAL A 1 93 ? -4.149 -11.139 -9.629 1.00 97.38 93 VAL A CA 1
ATOM 733 C C . VAL A 1 93 ? -4.029 -9.690 -10.104 1.00 97.38 93 VAL A C 1
ATOM 735 O O . VAL A 1 93 ? -3.375 -9.441 -11.111 1.00 97.38 93 VAL A O 1
ATOM 738 N N . MET A 1 94 ? -4.569 -8.735 -9.336 1.00 96.56 94 MET A N 1
ATOM 739 C CA . MET A 1 94 ? -4.466 -7.303 -9.645 1.00 96.56 94 MET A CA 1
ATOM 740 C C . MET A 1 94 ? -3.008 -6.845 -9.708 1.00 96.56 94 MET A C 1
ATOM 742 O O . MET A 1 94 ? -2.645 -6.085 -10.597 1.00 96.56 94 MET A O 1
ATOM 746 N N . ALA A 1 95 ? -2.162 -7.329 -8.793 1.00 97.88 95 ALA A N 1
ATOM 747 C CA . ALA A 1 95 ? -0.740 -7.012 -8.815 1.00 97.88 95 ALA A CA 1
ATOM 748 C C . ALA A 1 95 ? -0.026 -7.662 -10.004 1.00 97.88 95 ALA A C 1
ATOM 750 O O . ALA A 1 95 ? 0.715 -6.991 -10.723 1.00 97.88 95 ALA A O 1
ATOM 751 N N . ARG A 1 96 ? -0.307 -8.949 -10.247 1.00 98.06 96 ARG A N 1
ATOM 752 C CA . ARG A 1 96 ? 0.266 -9.708 -11.364 1.00 98.06 96 ARG A CA 1
ATOM 753 C C . ARG A 1 96 ? -0.003 -9.025 -12.706 1.00 98.06 96 ARG A C 1
ATOM 755 O O . ARG A 1 96 ? 0.912 -8.913 -13.513 1.00 98.06 96 ARG A O 1
ATOM 762 N N . ASP A 1 97 ? -1.224 -8.538 -12.923 1.00 98.25 97 ASP A N 1
ATOM 763 C CA . ASP A 1 97 ? -1.630 -7.905 -14.183 1.00 98.25 97 ASP A CA 1
ATOM 764 C C . ASP A 1 97 ? -0.933 -6.549 -14.435 1.00 98.25 97 ASP A C 1
ATOM 766 O O . ASP A 1 97 ? -0.895 -6.080 -15.570 1.00 98.25 97 ASP A O 1
ATOM 770 N N . GLN A 1 98 ? -0.355 -5.921 -13.405 1.00 98.31 98 GLN A N 1
ATOM 771 C CA . GLN A 1 98 ? 0.386 -4.655 -13.523 1.00 98.31 98 GLN A CA 1
ATOM 772 C C . GLN A 1 98 ? 1.912 -4.848 -13.559 1.00 98.31 98 GLN A C 1
ATOM 774 O O . GLN A 1 98 ? 2.644 -3.927 -13.935 1.00 98.31 98 GLN A O 1
ATOM 779 N N . LEU A 1 99 ? 2.409 -6.027 -13.162 1.00 98.00 99 LEU A N 1
ATOM 780 C CA . LEU A 1 99 ? 3.819 -6.246 -12.840 1.00 98.00 99 LEU A CA 1
ATOM 781 C C . LEU A 1 99 ? 4.764 -5.999 -14.019 1.00 98.00 99 LEU A C 1
ATOM 783 O O . LEU A 1 99 ? 5.742 -5.268 -13.869 1.00 98.00 99 LEU A O 1
ATOM 787 N N . ASP A 1 100 ? 4.479 -6.568 -15.189 1.00 97.81 100 ASP A N 1
ATOM 788 C CA . ASP A 1 100 ? 5.388 -6.490 -16.341 1.00 97.81 100 ASP A CA 1
ATOM 789 C C . ASP A 1 100 ? 5.494 -5.068 -16.909 1.00 97.81 100 ASP A C 1
ATOM 791 O O . ASP A 1 100 ? 6.590 -4.589 -17.233 1.00 97.81 100 ASP A O 1
ATOM 795 N N . ALA A 1 101 ? 4.362 -4.360 -16.966 1.00 97.19 101 ALA A N 1
ATOM 796 C CA . ALA A 1 101 ? 4.314 -2.968 -17.400 1.00 97.19 101 ALA A CA 1
ATOM 797 C C . ALA A 1 101 ? 5.095 -2.069 -16.432 1.00 97.19 101 ALA A C 1
ATOM 799 O O . ALA A 1 101 ? 5.925 -1.259 -16.854 1.00 97.19 101 ALA A O 1
ATOM 800 N N . TYR A 1 102 ? 4.891 -2.250 -15.124 1.00 97.81 102 TYR A N 1
ATOM 801 C CA . TYR A 1 102 ? 5.567 -1.437 -1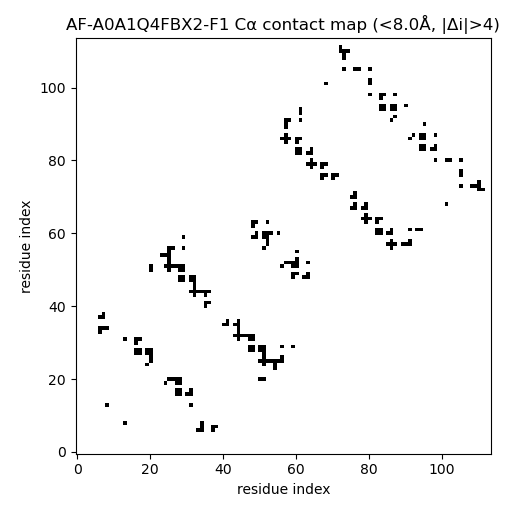4.122 1.00 97.81 102 TYR A CA 1
ATOM 802 C C . TYR A 1 102 ? 7.067 -1.746 -14.028 1.00 97.81 102 TYR A C 1
ATOM 804 O O . TYR A 1 102 ? 7.881 -0.827 -13.962 1.00 97.81 102 TYR A O 1
ATOM 812 N N . ARG A 1 103 ? 7.465 -3.021 -14.117 1.00 97.56 103 ARG A N 1
ATOM 813 C CA . ARG A 1 103 ? 8.879 -3.434 -14.159 1.00 97.56 103 ARG A CA 1
ATOM 814 C C . ARG A 1 103 ? 9.616 -2.767 -15.323 1.00 97.56 103 ARG A C 1
ATOM 816 O O . ARG A 1 103 ? 10.731 -2.278 -15.147 1.00 97.56 103 ARG A O 1
ATOM 823 N N . SER A 1 104 ? 8.978 -2.707 -16.493 1.00 96.62 104 SER A N 1
ATOM 824 C CA . SER A 1 104 ? 9.512 -2.011 -17.669 1.00 96.62 104 SER A CA 1
ATOM 825 C C . SER A 1 104 ? 9.700 -0.511 -17.418 1.00 96.62 104 SER A C 1
ATOM 827 O O . SER A 1 104 ? 10.751 0.028 -17.763 1.00 96.62 104 SER A O 1
ATOM 829 N N . LYS A 1 105 ? 8.735 0.145 -16.753 1.00 94.69 105 LYS A N 1
ATOM 830 C CA . LYS A 1 105 ? 8.822 1.561 -16.345 1.00 94.69 105 LYS A CA 1
ATOM 831 C C . LYS A 1 105 ? 10.009 1.816 -15.404 1.00 94.69 105 LYS A C 1
ATOM 833 O O . LYS A 1 105 ? 10.746 2.774 -15.606 1.00 94.69 105 LYS A O 1
ATOM 838 N N . VAL A 1 106 ? 10.229 0.957 -14.405 1.00 95.62 106 VAL A N 1
ATOM 839 C CA . VAL A 1 106 ? 11.353 1.105 -13.456 1.00 95.62 106 VAL A CA 1
ATOM 840 C C . VAL A 1 106 ? 12.709 0.909 -14.132 1.00 95.62 106 VAL 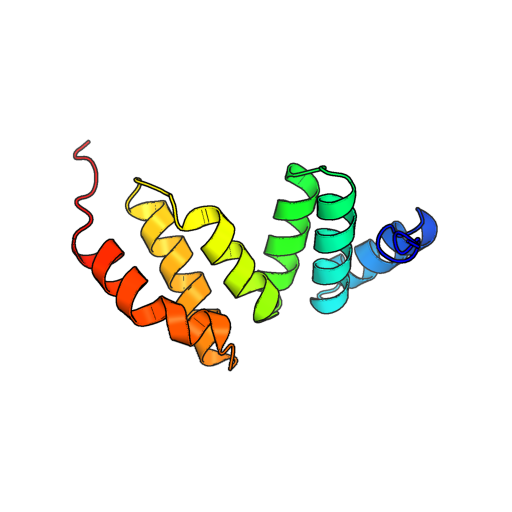A C 1
ATOM 842 O O . VAL A 1 106 ? 13.646 1.643 -13.836 1.00 95.62 106 VAL A O 1
ATOM 845 N N . LYS A 1 107 ? 12.818 -0.030 -15.080 1.00 93.25 107 LYS A N 1
ATOM 846 C CA . LYS A 1 107 ? 14.082 -0.334 -15.773 1.00 93.25 107 LYS A CA 1
ATOM 847 C C . LYS A 1 107 ? 14.664 0.857 -16.542 1.00 93.25 107 LYS A C 1
ATOM 849 O O . LYS A 1 107 ? 15.879 0.946 -16.681 1.00 93.25 107 LYS A O 1
ATOM 854 N N . VAL A 1 108 ? 13.811 1.737 -17.064 1.00 91.31 108 VAL A N 1
ATOM 855 C CA . VAL A 1 108 ? 14.231 2.927 -17.823 1.00 91.31 108 VAL A CA 1
ATOM 856 C C . VAL A 1 108 ? 14.408 4.167 -16.943 1.00 91.31 108 VAL A C 1
ATOM 858 O O . VAL A 1 108 ? 14.711 5.236 -17.463 1.00 91.31 108 VAL A O 1
ATOM 861 N N . CYS A 1 109 ? 14.221 4.044 -15.625 1.00 88.38 109 CYS A N 1
ATOM 862 C CA . CYS A 1 109 ? 14.402 5.156 -14.705 1.00 88.38 109 CYS A CA 1
ATOM 863 C C . CYS A 1 109 ? 15.888 5.491 -14.556 1.00 88.38 109 CYS A C 1
ATOM 865 O O . CYS A 1 109 ? 16.691 4.649 -14.153 1.00 88.38 109 CYS A O 1
ATOM 867 N N . THR A 1 110 ? 16.246 6.732 -14.865 1.00 82.44 110 THR A N 1
ATOM 868 C CA . THR A 1 110 ? 17.575 7.288 -14.616 1.00 82.44 110 THR A CA 1
ATOM 869 C C . THR A 1 110 ? 17.530 8.070 -13.307 1.00 82.44 110 THR A C 1
ATOM 871 O O . THR A 1 110 ? 16.793 9.056 -13.254 1.00 82.44 110 THR A O 1
ATOM 874 N N . PRO A 1 111 ? 18.255 7.653 -12.252 1.00 76.25 111 PRO A N 1
ATOM 875 C CA . PRO A 1 111 ? 18.311 8.417 -11.011 1.00 76.25 111 PRO A CA 1
ATOM 876 C C . PRO A 1 111 ? 18.805 9.831 -11.302 1.00 76.25 111 PRO A C 1
ATOM 878 O O . PRO A 1 111 ? 19.756 9.989 -12.073 1.00 76.25 111 PRO A O 1
ATOM 881 N N . ASP A 1 112 ? 18.176 10.834 -10.693 1.00 64.50 112 ASP A N 1
ATOM 882 C CA . ASP A 1 112 ? 18.679 12.202 -10.752 1.00 64.50 112 ASP A CA 1
ATOM 883 C C . ASP A 1 112 ? 20.131 12.199 -10.248 1.00 64.50 112 ASP A C 1
ATOM 885 O O . ASP A 1 112 ? 20.423 11.708 -9.153 1.00 64.50 112 ASP A O 1
ATOM 889 N N . LEU A 1 113 ? 21.055 12.664 -11.094 1.00 53.09 113 LEU A N 1
ATOM 890 C CA . LEU A 1 113 ? 22.449 12.853 -10.702 1.00 53.09 113 LEU A CA 1
ATOM 891 C C . LEU A 1 113 ? 22.492 13.915 -9.584 1.00 53.09 113 LEU A C 1
ATOM 893 O O . LEU A 1 113 ? 21.788 14.921 -9.711 1.00 53.09 113 LEU A O 1
ATOM 897 N N . PRO A 1 114 ? 23.264 13.692 -8.503 1.00 61.78 114 PRO A N 1
ATOM 898 C CA . PRO A 1 114 ? 23.412 14.658 -7.416 1.00 61.78 114 PRO A CA 1
ATOM 899 C C . PRO A 1 114 ? 24.072 15.969 -7.859 1.00 61.78 114 PRO A C 1
ATOM 901 O O . PRO A 1 114 ? 24.866 15.947 -8.830 1.00 61.78 114 PRO A O 1
#